Protein AF-A0AA36HND4-F1 (afdb_monomer_lite)

pLDDT: mean 73.42, std 18.76, range [41.91, 94.75]

Radius of gyration: 25.89 Å; chains: 1; bounding box: 28×93×52 Å

Organism: NCBI:txid2562239

Secondary structure (DSSP, 8-state):
---------------------PPP--PPP---PPP-----PPP-------HHHHHHHHHHTT-EEEEETTTTEEEEEPTT--SSTT--BTTTBBSSHHHHHHHHH--

Structure (mmCIF, N/CA/C/O backbone):
data_AF-A0AA36HND4-F1
#
_entry.id   AF-A0AA36HND4-F1
#
loop_
_atom_site.group_PDB
_atom_site.id
_atom_site.type_symbol
_atom_site.label_atom_id
_atom_site.label_alt_id
_atom_site.label_comp_id
_atom_site.label_asym_id
_atom_site.label_entity_id
_atom_site.label_seq_id
_atom_site.pdbx_PDB_ins_code
_atom_site.Cartn_x
_atom_site.Cartn_y
_atom_site.Cartn_z
_atom_site.occupancy
_atom_site.B_iso_or_equiv
_atom_site.auth_seq_id
_atom_site.auth_comp_id
_atom_site.auth_asym_id
_atom_site.auth_atom_id
_atom_site.pdbx_PDB_model_num
ATOM 1 N N . MET A 1 1 ? -5.273 -59.563 -18.488 1.00 52.28 1 MET A N 1
ATOM 2 C CA . MET A 1 1 ? -5.776 -58.204 -18.777 1.00 52.28 1 MET A CA 1
ATOM 3 C C . MET A 1 1 ? -4.597 -57.419 -19.324 1.00 52.28 1 MET A C 1
ATOM 5 O O . MET A 1 1 ? -3.596 -57.327 -18.631 1.00 52.28 1 MET A O 1
ATOM 9 N N . VAL A 1 2 ? -4.667 -57.009 -20.590 1.00 57.50 2 VAL A N 1
ATOM 10 C CA . VAL A 1 2 ? -3.611 -56.318 -21.354 1.00 57.50 2 VAL A CA 1
ATOM 11 C C . VAL A 1 2 ? -4.108 -54.925 -21.735 1.00 57.50 2 VAL A C 1
ATOM 13 O O . VAL A 1 2 ? -5.192 -54.862 -22.301 1.00 57.50 2 VAL A O 1
ATOM 16 N N . VAL A 1 3 ? -3.332 -53.890 -21.385 1.00 51.31 3 VAL A N 1
ATOM 17 C CA . VAL A 1 3 ? -3.113 -52.525 -21.955 1.00 51.31 3 VAL A CA 1
ATOM 18 C C . VAL A 1 3 ? -2.506 -51.694 -20.802 1.00 51.31 3 VAL A C 1
ATOM 20 O O . VAL A 1 3 ? -3.122 -51.622 -19.746 1.00 51.31 3 VAL A O 1
ATOM 23 N N . GLU A 1 4 ? -1.234 -51.278 -20.762 1.00 49.56 4 GLU A N 1
ATOM 24 C CA . GLU A 1 4 ? -0.403 -50.445 -21.661 1.00 49.56 4 GLU A CA 1
ATOM 25 C C . GLU A 1 4 ? -0.746 -48.935 -21.612 1.00 49.56 4 GLU A C 1
ATOM 27 O O . GLU A 1 4 ? -1.920 -48.580 -21.567 1.00 49.56 4 GLU A O 1
ATOM 32 N N . VAL A 1 5 ? 0.307 -48.092 -21.684 1.00 51.06 5 VAL A N 1
ATOM 33 C CA . VAL A 1 5 ? 0.344 -46.617 -21.896 1.00 51.06 5 VAL A CA 1
ATOM 34 C C . VAL A 1 5 ? 0.149 -45.752 -20.624 1.00 51.06 5 VAL A C 1
ATOM 36 O O . VAL A 1 5 ? -0.856 -45.871 -19.940 1.00 51.06 5 VAL A O 1
ATOM 39 N N . GLY A 1 6 ? 1.038 -44.855 -20.167 1.00 50.91 6 GLY A N 1
ATOM 40 C CA . GLY A 1 6 ? 2.230 -44.231 -20.753 1.00 50.91 6 GLY A CA 1
ATOM 41 C C . GLY A 1 6 ? 1.943 -42.850 -21.358 1.00 50.91 6 GLY A 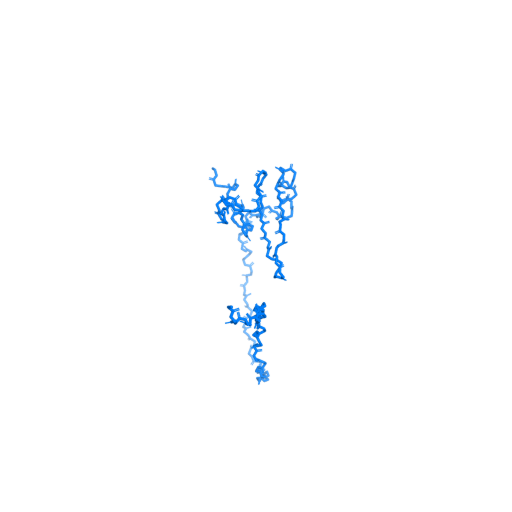C 1
ATOM 42 O O . GLY A 1 6 ? 1.834 -42.789 -22.566 1.00 50.91 6 GLY A O 1
ATOM 43 N N . GLU A 1 7 ? 1.836 -41.767 -20.568 1.00 56.25 7 GLU A N 1
ATOM 44 C CA . GLU A 1 7 ? 1.839 -40.358 -21.054 1.00 56.25 7 GLU A CA 1
ATOM 45 C C . GLU A 1 7 ? 1.920 -39.414 -19.825 1.00 56.25 7 GLU A C 1
ATOM 47 O O . GLU A 1 7 ? 1.033 -39.425 -18.977 1.00 56.25 7 GLU A O 1
ATOM 52 N N . GLU A 1 8 ? 3.044 -38.798 -19.442 1.00 52.78 8 GLU A N 1
ATOM 53 C CA . GLU A 1 8 ? 3.717 -37.606 -19.997 1.00 52.78 8 GLU A CA 1
ATOM 54 C C . GLU A 1 8 ? 2.792 -36.504 -20.546 1.00 52.78 8 GLU A C 1
ATOM 56 O O . GLU A 1 8 ? 2.380 -36.553 -21.694 1.00 52.78 8 GLU A O 1
ATOM 61 N N . SER A 1 9 ? 2.551 -35.440 -19.769 1.00 49.09 9 SER A N 1
ATOM 62 C CA . SER A 1 9 ? 2.321 -34.080 -20.304 1.00 49.09 9 SER A CA 1
ATOM 63 C C . SER A 1 9 ? 2.313 -33.056 -19.164 1.00 49.09 9 SER A C 1
ATOM 65 O O . SER A 1 9 ? 1.478 -33.098 -18.268 1.00 49.09 9 SER A O 1
ATOM 67 N N . GLN A 1 10 ? 3.386 -32.279 -19.026 1.00 45.78 10 GLN A N 1
ATOM 68 C CA . GLN A 1 10 ? 3.630 -30.990 -19.695 1.00 45.78 10 GLN A CA 1
ATOM 69 C C . GLN A 1 10 ? 2.953 -29.802 -18.999 1.00 45.78 10 GLN A C 1
ATOM 71 O O . GLN A 1 10 ? 1.749 -29.567 -19.079 1.00 45.78 10 GLN A O 1
ATOM 76 N N . LEU A 1 11 ? 3.812 -29.013 -18.344 1.00 52.09 11 LEU A N 1
ATOM 77 C CA . LEU A 1 11 ? 3.551 -27.640 -17.939 1.00 52.09 11 LEU A CA 1
ATOM 78 C C . LEU A 1 11 ? 3.290 -26.765 -19.177 1.00 52.09 11 LEU A C 1
ATOM 80 O O . LEU A 1 11 ? 4.078 -26.811 -20.122 1.00 52.09 11 LEU A O 1
ATOM 84 N N . PRO A 1 12 ? 2.278 -25.884 -19.165 1.00 58.12 12 PRO A N 1
ATOM 85 C CA . PRO A 1 12 ? 2.161 -24.860 -20.188 1.00 58.12 12 PRO A CA 1
ATOM 86 C C . PRO A 1 12 ? 3.103 -23.682 -19.896 1.00 58.12 12 PRO A C 1
ATOM 88 O O . PRO A 1 12 ? 2.795 -22.771 -19.123 1.00 58.12 12 PRO A O 1
ATOM 91 N N . GLU A 1 13 ? 4.236 -23.683 -20.595 1.00 54.78 13 GLU A N 1
ATOM 92 C CA . GLU A 1 13 ? 5.045 -22.504 -20.896 1.00 54.78 13 GLU A CA 1
ATOM 93 C C . GLU A 1 13 ? 4.214 -21.557 -21.786 1.00 54.78 13 GLU A C 1
ATOM 95 O O . GLU A 1 13 ? 3.995 -21.808 -22.971 1.00 54.78 13 GLU A O 1
ATOM 100 N N . LYS A 1 14 ? 3.689 -20.458 -21.227 1.00 48.78 14 LYS A N 1
ATOM 101 C CA . LYS A 1 14 ? 3.029 -19.408 -22.021 1.00 48.78 14 LYS A CA 1
ATOM 102 C C . LYS A 1 14 ? 3.948 -18.210 -22.232 1.00 48.78 14 LYS A C 1
ATOM 104 O O . LYS A 1 14 ? 3.954 -17.251 -21.469 1.00 48.78 14 LYS A O 1
ATOM 109 N N . ALA A 1 15 ? 4.660 -18.305 -23.350 1.00 54.38 15 ALA A N 1
ATOM 110 C CA . ALA A 1 15 ? 4.719 -17.316 -24.423 1.00 54.38 15 ALA A CA 1
ATOM 111 C C . ALA A 1 15 ? 5.024 -15.854 -24.042 1.00 54.38 15 ALA A C 1
ATOM 113 O O . ALA A 1 15 ? 4.147 -15.041 -23.738 1.00 54.38 15 ALA A O 1
ATOM 114 N N . LYS A 1 16 ? 6.298 -15.504 -24.263 1.00 42.03 16 LYS A N 1
ATOM 115 C CA . LYS A 1 16 ? 6.747 -14.204 -24.782 1.00 42.03 16 LYS A CA 1
ATOM 116 C C . LYS A 1 16 ? 5.769 -13.671 -25.836 1.00 42.03 16 LYS A C 1
ATOM 118 O O . LYS A 1 16 ? 5.565 -14.307 -26.867 1.00 42.03 16 LYS A O 1
ATOM 123 N N . LYS A 1 17 ? 5.250 -12.460 -25.626 1.00 45.00 17 LYS A N 1
ATOM 124 C CA . LYS A 1 17 ? 4.717 -11.628 -26.709 1.00 45.00 17 LYS A CA 1
ATOM 125 C C . LYS A 1 17 ? 5.667 -10.461 -26.933 1.00 45.00 17 LYS A C 1
ATOM 127 O O . LYS A 1 17 ? 5.626 -9.445 -26.244 1.00 45.00 17 LYS A O 1
ATOM 132 N N . GLU A 1 18 ? 6.559 -10.703 -27.879 1.00 42.72 18 GLU A N 1
ATOM 133 C CA . GLU A 1 18 ? 7.353 -9.732 -28.612 1.00 42.72 18 GLU A CA 1
ATOM 134 C C . GLU A 1 18 ? 6.404 -8.695 -29.236 1.00 42.72 18 GLU A C 1
ATOM 136 O O . GLU A 1 18 ? 5.446 -9.052 -29.924 1.00 42.72 18 GLU A O 1
ATOM 141 N N . GLN A 1 19 ? 6.613 -7.413 -28.932 1.00 46.47 19 GLN A N 1
ATOM 142 C CA . GLN A 1 19 ? 5.995 -6.317 -29.675 1.00 46.47 19 GLN A CA 1
ATOM 143 C C . GLN A 1 19 ? 7.063 -5.692 -30.583 1.00 46.47 19 GLN A C 1
ATOM 145 O O . GLN A 1 19 ? 8.174 -5.424 -30.116 1.00 46.47 19 GLN A O 1
ATOM 150 N N . PRO A 1 20 ? 6.751 -5.496 -31.875 1.00 48.50 20 PRO A N 1
ATOM 151 C CA . PRO A 1 20 ? 7.722 -5.134 -32.894 1.00 48.50 20 PRO A CA 1
ATOM 152 C C . PRO A 1 20 ? 8.230 -3.698 -32.744 1.00 48.50 20 PRO A C 1
ATOM 154 O O . PRO A 1 20 ? 7.473 -2.750 -32.531 1.00 48.50 20 PRO A O 1
ATOM 157 N N . LYS A 1 21 ? 9.544 -3.557 -32.936 1.00 41.91 21 LYS A N 1
ATOM 158 C CA . LYS A 1 21 ? 10.237 -2.295 -33.194 1.00 41.91 21 LYS A CA 1
ATOM 159 C C . LYS A 1 21 ? 9.864 -1.809 -34.597 1.00 41.91 21 LYS A C 1
ATOM 161 O O . LYS A 1 21 ? 10.371 -2.339 -35.580 1.00 41.91 21 LYS A O 1
ATOM 166 N N . ALA A 1 22 ? 9.013 -0.793 -34.690 1.00 51.09 22 ALA A N 1
ATOM 167 C CA . ALA A 1 22 ? 8.881 0.010 -35.901 1.00 51.09 22 ALA A CA 1
ATOM 168 C C . ALA A 1 22 ? 9.820 1.222 -35.804 1.00 51.09 22 ALA A C 1
ATOM 170 O O . ALA A 1 22 ? 9.830 1.944 -34.807 1.00 51.09 22 ALA A O 1
ATOM 171 N N . ALA A 1 23 ? 10.644 1.388 -36.835 1.00 47.28 23 ALA A N 1
ATOM 172 C CA . ALA A 1 23 ? 11.609 2.464 -36.993 1.00 47.28 23 ALA A CA 1
ATOM 173 C C . ALA A 1 23 ? 10.947 3.824 -37.306 1.00 47.28 23 ALA A C 1
ATOM 175 O O . ALA A 1 23 ? 9.810 3.900 -37.766 1.00 47.28 23 ALA A O 1
ATOM 176 N N . SER A 1 24 ? 11.711 4.882 -37.026 1.00 49.75 24 SER A N 1
ATOM 177 C CA . SER A 1 24 ? 11.415 6.323 -37.061 1.00 49.75 24 SER A CA 1
ATOM 178 C C . SER A 1 24 ? 10.883 6.893 -38.386 1.00 49.75 24 SER A C 1
ATOM 180 O O . SER A 1 24 ? 11.030 6.289 -39.446 1.00 49.75 24 SER A O 1
ATOM 182 N N . PRO A 1 25 ? 10.419 8.158 -38.360 1.00 50.84 25 PRO A N 1
ATOM 183 C CA . PRO A 1 25 ? 11.223 9.158 -39.079 1.00 50.84 25 PRO A CA 1
ATOM 184 C C . PRO A 1 25 ? 11.603 10.430 -38.287 1.00 50.84 25 PRO A C 1
ATOM 186 O O . PRO A 1 25 ? 11.056 10.758 -37.240 1.00 50.84 25 PRO A O 1
ATOM 189 N N . ALA A 1 26 ? 12.613 11.096 -38.850 1.00 64.94 26 ALA A N 1
ATOM 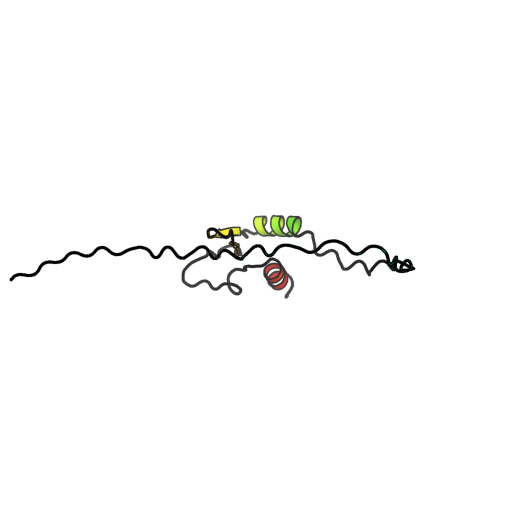190 C CA . ALA A 1 26 ? 13.487 12.183 -38.395 1.00 64.94 26 ALA A CA 1
ATOM 191 C C . ALA A 1 26 ? 12.806 13.565 -38.107 1.00 64.94 26 ALA A C 1
ATOM 193 O O . ALA A 1 26 ? 11.594 13.713 -38.275 1.00 64.94 26 ALA A O 1
ATOM 194 N N . PRO A 1 27 ? 13.563 14.605 -37.670 1.00 57.38 27 PRO A N 1
ATOM 195 C CA . PRO A 1 27 ? 13.051 15.772 -36.949 1.00 57.38 27 PRO A CA 1
ATOM 196 C C . PRO A 1 27 ? 12.679 16.952 -37.863 1.00 57.38 27 PRO A C 1
ATOM 198 O O . PRO A 1 27 ? 13.424 17.315 -38.774 1.00 57.38 27 PRO A O 1
ATOM 201 N N . LYS A 1 28 ? 11.563 17.632 -37.565 1.00 62.38 28 LYS A N 1
ATOM 202 C CA . LYS A 1 28 ? 11.183 18.899 -38.214 1.00 62.38 28 LYS A CA 1
ATOM 203 C C . LYS A 1 28 ? 11.588 20.093 -37.344 1.00 62.38 28 LYS A C 1
ATOM 205 O O . LYS A 1 28 ? 11.187 20.215 -36.190 1.00 62.38 28 LYS A O 1
ATOM 210 N N . LYS A 1 29 ? 12.416 20.970 -37.916 1.00 53.00 29 LYS A N 1
ATOM 211 C CA . LYS A 1 29 ? 12.887 22.232 -37.332 1.00 53.00 29 LYS A CA 1
ATOM 212 C C . LYS A 1 29 ? 11.760 23.277 -37.250 1.00 53.00 29 LYS A C 1
ATOM 214 O O . LYS A 1 29 ? 11.033 23.473 -38.212 1.00 53.00 29 LYS A O 1
ATOM 219 N N . ARG A 1 30 ? 11.785 24.032 -36.143 1.00 56.81 30 ARG A N 1
ATOM 220 C CA . ARG A 1 30 ? 11.457 25.468 -36.000 1.00 56.81 30 ARG A CA 1
ATOM 221 C C . ARG A 1 30 ? 10.032 25.931 -36.348 1.00 56.81 30 ARG A C 1
ATOM 223 O O . ARG A 1 30 ? 9.781 26.482 -37.408 1.00 56.81 30 ARG A O 1
ATOM 230 N N . GLY A 1 31 ? 9.194 25.938 -35.316 1.00 54.34 31 GLY A N 1
ATOM 231 C CA . GLY A 1 31 ? 8.361 27.091 -34.976 1.00 54.34 31 GLY A CA 1
ATOM 232 C C . GLY A 1 31 ? 8.498 27.316 -33.474 1.00 54.34 31 GLY A C 1
ATOM 233 O O . GLY A 1 31 ? 8.157 26.428 -32.702 1.00 54.34 31 GLY A O 1
ATOM 234 N N . ARG A 1 32 ? 9.091 28.433 -33.043 1.00 53.47 32 ARG A N 1
ATOM 235 C CA . ARG A 1 32 ? 9.155 28.808 -31.624 1.00 53.47 32 ARG A CA 1
ATOM 236 C C . ARG A 1 32 ? 7.777 29.381 -31.268 1.00 53.47 32 ARG A C 1
ATOM 238 O O . ARG A 1 32 ? 7.483 30.467 -31.762 1.00 53.47 32 ARG A O 1
ATOM 245 N N . PRO A 1 33 ? 6.920 28.700 -30.486 1.00 66.56 33 PRO A N 1
ATOM 246 C CA . PRO A 1 33 ? 5.709 29.342 -29.993 1.00 66.56 33 PRO A CA 1
ATOM 247 C C . PRO A 1 33 ? 6.100 30.519 -29.079 1.00 66.56 33 PRO A C 1
ATOM 249 O O . PRO A 1 33 ? 7.129 30.440 -28.394 1.00 66.56 33 PRO A O 1
ATOM 252 N N . PRO A 1 34 ? 5.340 31.629 -29.085 1.00 58.22 34 PRO A N 1
ATOM 253 C CA . PRO A 1 34 ? 5.588 32.744 -28.182 1.00 58.22 34 PRO A CA 1
ATOM 254 C C . PRO A 1 34 ? 5.470 32.274 -26.728 1.00 58.22 34 PRO A C 1
ATOM 256 O O . PRO A 1 34 ? 4.653 31.416 -26.397 1.00 58.22 34 PRO A O 1
ATOM 259 N N . ALA A 1 35 ? 6.335 32.821 -25.875 1.00 61.34 35 ALA A N 1
ATOM 260 C CA . ALA A 1 35 ? 6.434 32.476 -24.464 1.00 61.34 35 ALA A CA 1
ATOM 261 C C . ALA A 1 35 ? 5.061 32.548 -23.763 1.00 61.34 35 ALA A C 1
ATOM 263 O O . ALA A 1 35 ? 4.387 33.577 -23.886 1.00 61.34 35 ALA A O 1
ATOM 264 N N . PRO A 1 36 ? 4.651 31.524 -22.990 1.00 59.31 36 PRO A N 1
ATOM 265 C CA . PRO A 1 36 ? 3.522 31.675 -22.089 1.00 59.31 36 PRO A CA 1
ATOM 266 C C . PRO A 1 36 ? 3.912 32.676 -20.994 1.00 59.31 36 PRO A C 1
ATOM 268 O O . PRO A 1 36 ? 4.792 32.424 -20.169 1.00 59.31 36 PRO A O 1
ATOM 271 N N . LYS A 1 37 ? 3.280 33.852 -21.035 1.00 53.44 37 LYS A N 1
ATOM 272 C CA . LYS A 1 37 ? 3.262 34.809 -19.928 1.00 53.44 37 LYS A CA 1
ATOM 273 C C . LYS A 1 37 ? 2.622 34.147 -18.708 1.00 53.44 37 LYS A C 1
ATOM 275 O O . LYS A 1 37 ? 1.633 33.440 -18.848 1.00 53.44 37 LYS A O 1
ATOM 280 N N . ALA A 1 38 ? 3.175 34.478 -17.544 1.00 56.06 38 ALA A N 1
ATOM 281 C CA . ALA A 1 38 ? 2.622 34.238 -16.216 1.00 56.06 38 ALA A CA 1
ATOM 282 C C . ALA A 1 38 ? 2.372 32.760 -15.877 1.00 56.06 38 ALA A C 1
ATOM 284 O O . ALA A 1 38 ? 1.284 32.216 -16.030 1.00 56.06 38 ALA A O 1
ATOM 285 N N . ALA A 1 39 ? 3.408 32.139 -15.314 1.00 57.06 39 ALA A N 1
ATOM 286 C CA . ALA A 1 39 ? 3.237 31.037 -14.386 1.00 57.06 39 ALA A CA 1
ATOM 287 C C . ALA A 1 39 ? 2.457 31.545 -13.160 1.00 57.06 39 ALA A C 1
ATOM 289 O O . ALA A 1 39 ? 3.042 31.936 -12.153 1.00 57.06 39 ALA A O 1
ATOM 290 N N . GLU A 1 40 ? 1.130 31.564 -13.256 1.00 51.81 40 GLU A N 1
ATOM 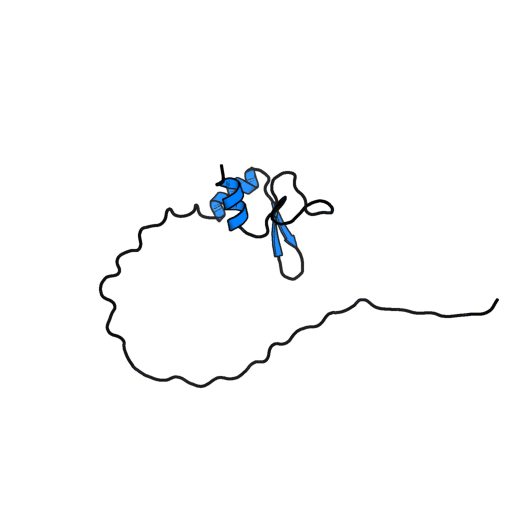291 C CA . GLU A 1 40 ? 0.284 31.490 -12.075 1.00 51.81 40 GLU A CA 1
ATOM 292 C C . GLU A 1 40 ? 0.602 30.149 -11.415 1.00 51.81 40 GLU A C 1
ATOM 294 O O . GLU A 1 40 ? 0.317 29.075 -11.950 1.00 51.81 40 GLU A O 1
ATOM 299 N N . THR A 1 41 ? 1.309 30.205 -10.287 1.00 61.41 41 THR A N 1
ATOM 300 C CA . THR A 1 41 ? 1.576 29.037 -9.454 1.00 61.41 41 THR A CA 1
ATOM 301 C C . THR A 1 41 ? 0.247 28.338 -9.184 1.00 61.41 41 THR A C 1
ATOM 303 O O . THR A 1 41 ? -0.621 28.956 -8.560 1.00 61.41 41 THR A O 1
ATOM 306 N N . PRO A 1 42 ? 0.052 27.082 -9.633 1.00 68.44 42 PRO A N 1
ATOM 307 C CA . PRO A 1 42 ? -1.178 26.366 -9.343 1.00 68.44 42 PRO A CA 1
ATOM 308 C C . PRO A 1 42 ? -1.353 26.320 -7.821 1.00 68.44 42 PRO A C 1
ATOM 310 O O . PRO A 1 42 ? -0.351 26.163 -7.110 1.00 68.44 42 PRO A O 1
ATOM 313 N N . PRO A 1 43 ? -2.589 26.466 -7.302 1.00 56.25 43 PRO A N 1
ATOM 314 C CA . PRO A 1 43 ? -2.835 26.420 -5.872 1.00 56.25 43 PRO A CA 1
ATOM 315 C C . PRO A 1 43 ? -2.181 25.160 -5.326 1.00 56.25 43 PRO A C 1
ATOM 317 O O . PRO A 1 43 ? -2.372 24.059 -5.856 1.00 56.25 43 PRO A O 1
ATOM 320 N N . LYS A 1 44 ? -1.331 25.367 -4.318 1.00 55.94 44 LYS A N 1
ATOM 321 C CA . LYS A 1 44 ? -0.549 24.348 -3.629 1.00 55.94 44 LYS A CA 1
ATOM 322 C C . LYS A 1 44 ? -1.561 23.391 -3.011 1.00 55.94 44 LYS A C 1
ATOM 324 O O . LYS A 1 44 ? -2.017 23.603 -1.892 1.00 55.94 44 LYS A O 1
ATOM 329 N N . ARG A 1 45 ? -1.989 22.391 -3.792 1.00 61.50 45 ARG A N 1
ATOM 330 C CA . ARG A 1 45 ? -2.853 21.308 -3.318 1.00 61.50 45 ARG A CA 1
ATOM 331 C C . ARG A 1 45 ? -2.227 20.827 -2.013 1.00 61.50 45 ARG A C 1
ATOM 333 O O . ARG A 1 45 ? -0.989 20.763 -1.979 1.00 61.50 45 ARG A O 1
ATOM 340 N N . PRO A 1 46 ? -3.019 20.554 -0.960 1.00 57.38 46 PRO A N 1
ATOM 341 C CA . PRO A 1 46 ? -2.463 20.011 0.270 1.00 57.38 46 PRO A CA 1
ATOM 342 C C . PRO A 1 46 ? -1.543 18.877 -0.157 1.00 57.38 46 PRO A C 1
ATOM 344 O O . PRO A 1 46 ? -1.965 18.006 -0.926 1.00 57.38 46 PRO A O 1
ATOM 347 N N . ARG A 1 47 ? -0.251 18.996 0.181 1.00 60.19 47 ARG A N 1
ATOM 348 C CA . ARG A 1 47 ? 0.715 17.959 -0.157 1.00 60.19 47 ARG A CA 1
ATOM 349 C C . ARG A 1 47 ? 0.164 16.729 0.531 1.00 60.19 47 ARG A C 1
ATOM 351 O O . ARG A 1 47 ? 0.186 16.675 1.756 1.00 60.19 47 ARG A O 1
ATOM 358 N N . LEU A 1 48 ? -0.433 15.830 -0.254 1.00 65.00 48 LEU A N 1
ATOM 359 C CA . LEU A 1 48 ? -0.755 14.490 0.198 1.00 65.00 48 LEU A CA 1
ATOM 360 C C . LEU A 1 48 ? 0.511 14.034 0.904 1.00 65.00 48 LEU A C 1
ATOM 362 O O . LEU A 1 48 ? 1.577 14.084 0.284 1.00 65.00 48 LEU A O 1
ATOM 366 N N . GLU A 1 49 ? 0.390 13.773 2.204 1.00 70.75 49 GLU A N 1
ATOM 367 C CA . GLU A 1 49 ? 1.506 13.400 3.063 1.00 70.75 49 GLU A CA 1
ATOM 368 C C . GLU A 1 49 ? 2.395 12.425 2.290 1.00 70.75 49 GLU A C 1
ATOM 370 O O . GLU A 1 49 ? 1.877 11.503 1.645 1.00 70.75 49 GLU A O 1
ATOM 375 N N . ASP A 1 50 ? 3.704 12.697 2.246 1.00 84.88 50 ASP A N 1
ATOM 376 C CA . ASP A 1 50 ? 4.624 11.915 1.428 1.00 84.88 50 ASP A CA 1
ATOM 377 C C . ASP A 1 50 ? 4.395 10.432 1.715 1.00 84.88 50 ASP A C 1
ATOM 379 O O . ASP A 1 50 ? 4.458 9.990 2.863 1.00 84.88 50 ASP A O 1
ATOM 383 N N . TRP A 1 51 ? 4.095 9.661 0.664 1.00 85.12 51 TRP A N 1
ATOM 384 C CA . TRP A 1 51 ? 3.699 8.259 0.817 1.00 85.12 51 TRP A CA 1
ATOM 385 C C . TRP A 1 51 ? 4.705 7.467 1.656 1.00 85.12 51 TRP A C 1
ATOM 387 O O . TRP A 1 51 ? 4.303 6.552 2.358 1.00 85.12 51 TRP A O 1
ATOM 397 N N . GLY A 1 52 ? 5.994 7.815 1.589 1.00 89.06 52 GLY A N 1
ATOM 398 C CA . GLY A 1 52 ? 7.030 7.212 2.428 1.00 89.06 52 GLY A CA 1
ATOM 399 C C . GLY A 1 52 ? 6.735 7.363 3.921 1.00 89.06 52 GLY A C 1
ATOM 400 O O . GLY A 1 52 ? 6.665 6.361 4.621 1.00 89.06 52 GLY A O 1
ATOM 401 N N . THR A 1 53 ? 6.475 8.585 4.388 1.00 89.69 53 THR A N 1
ATOM 402 C CA . THR A 1 53 ? 6.143 8.880 5.792 1.00 89.69 53 THR A CA 1
ATOM 403 C C . THR A 1 53 ? 4.874 8.158 6.234 1.00 89.69 53 THR A C 1
ATOM 405 O O . THR A 1 53 ? 4.840 7.524 7.291 1.00 89.69 53 THR A O 1
ATOM 408 N N . LEU A 1 54 ? 3.833 8.210 5.399 1.00 89.56 54 LEU A N 1
ATOM 409 C CA . LEU A 1 54 ? 2.568 7.545 5.689 1.00 89.56 54 LEU A CA 1
ATOM 410 C C . LEU A 1 54 ? 2.748 6.024 5.736 1.00 89.56 54 LEU A C 1
ATOM 412 O O . LEU A 1 54 ? 2.233 5.372 6.642 1.00 89.56 54 LEU A O 1
ATOM 416 N N . TRP A 1 55 ? 3.518 5.462 4.805 1.00 91.25 55 TRP A N 1
ATOM 417 C CA . TRP A 1 55 ? 3.823 4.037 4.758 1.00 91.25 55 TRP A CA 1
ATOM 418 C C . TRP A 1 55 ? 4.603 3.577 5.990 1.00 91.25 55 TRP A C 1
ATOM 420 O O . TRP A 1 55 ? 4.182 2.611 6.612 1.00 91.25 55 TRP A O 1
ATOM 430 N N . THR A 1 56 ? 5.630 4.312 6.432 1.00 93.50 56 THR A N 1
ATOM 431 C CA . THR A 1 56 ? 6.339 4.011 7.689 1.00 93.50 56 THR A CA 1
ATOM 432 C C . THR A 1 56 ? 5.373 3.949 8.873 1.00 93.50 56 THR A C 1
ATOM 434 O O . THR A 1 56 ? 5.444 3.041 9.698 1.00 93.50 56 THR A O 1
ATOM 437 N N . ARG A 1 57 ? 4.408 4.875 8.947 1.00 92.38 57 ARG A N 1
ATOM 438 C CA . ARG A 1 57 ? 3.384 4.858 9.999 1.00 92.38 57 ARG A CA 1
ATOM 439 C C . ARG A 1 57 ? 2.432 3.667 9.872 1.00 92.38 57 ARG A C 1
ATOM 441 O O . ARG A 1 57 ? 1.968 3.158 10.891 1.00 92.38 57 ARG A O 1
ATOM 448 N N . LEU A 1 58 ? 2.109 3.245 8.652 1.00 91.69 58 LEU A N 1
ATOM 449 C CA . LEU A 1 58 ? 1.297 2.055 8.403 1.00 91.69 58 LEU A CA 1
ATOM 450 C C . LEU A 1 58 ? 2.043 0.775 8.784 1.00 91.69 58 LEU A C 1
ATOM 452 O O . LEU A 1 58 ? 1.453 -0.077 9.444 1.00 91.69 58 LEU A O 1
ATOM 456 N N . GLU A 1 59 ? 3.327 0.657 8.457 1.00 94.00 59 GLU A N 1
ATOM 457 C CA . GLU A 1 59 ? 4.165 -0.474 8.871 1.00 94.00 59 GLU A CA 1
ATOM 458 C C . GLU A 1 59 ? 4.232 -0.588 10.396 1.00 94.00 59 GLU A C 1
ATOM 460 O O . GLU A 1 59 ? 4.020 -1.672 10.934 1.00 94.00 59 GLU A O 1
ATOM 465 N N . SER A 1 60 ? 4.379 0.532 11.114 1.00 93.75 60 SER A N 1
ATOM 466 C CA . SER A 1 60 ? 4.301 0.543 12.585 1.00 93.75 60 SER A CA 1
ATOM 467 C C . SER A 1 60 ? 2.937 0.110 13.132 1.00 93.75 60 SER A C 1
ATOM 469 O O . SER A 1 60 ? 2.840 -0.338 14.270 1.00 93.75 60 SER A O 1
ATOM 471 N N . LYS A 1 61 ? 1.869 0.230 12.335 1.00 91.88 61 LYS A N 1
ATOM 472 C CA . LYS A 1 61 ? 0.529 -0.289 12.660 1.00 91.88 61 LYS A CA 1
ATOM 473 C C . LYS A 1 61 ? 0.337 -1.749 12.236 1.00 91.88 61 LYS A C 1
ATOM 475 O O . LYS A 1 61 ? -0.761 -2.274 12.388 1.00 91.88 61 LYS A O 1
ATOM 480 N N . GLY A 1 62 ? 1.367 -2.392 11.689 1.00 94.50 62 GLY A N 1
ATOM 481 C CA . GLY A 1 62 ? 1.340 -3.778 11.235 1.00 94.50 62 GLY A CA 1
ATOM 482 C C . GLY A 1 62 ? 0.872 -3.972 9.793 1.00 94.50 62 GLY A C 1
ATOM 483 O O . GLY A 1 62 ? 0.571 -5.103 9.415 1.00 94.50 62 GLY A O 1
ATOM 484 N N . TRP A 1 63 ? 0.803 -2.912 8.981 1.00 94.75 63 TRP A N 1
ATOM 485 C CA . TRP A 1 63 ? 0.606 -3.077 7.539 1.00 94.75 63 TRP A CA 1
ATOM 486 C C . TRP A 1 63 ? 1.831 -3.729 6.900 1.00 94.75 63 TRP A C 1
ATOM 488 O O . TRP A 1 63 ? 2.963 -3.499 7.322 1.00 94.75 63 TRP A O 1
ATOM 498 N N . ARG A 1 64 ? 1.603 -4.524 5.854 1.00 94.38 64 ARG A N 1
ATOM 499 C CA . ARG A 1 64 ? 2.655 -5.246 5.132 1.00 94.38 64 ARG A CA 1
ATOM 500 C C . ARG A 1 64 ? 2.585 -4.962 3.637 1.00 94.38 64 ARG A C 1
ATOM 502 O O . ARG A 1 64 ? 1.500 -4.814 3.076 1.00 94.38 64 ARG A O 1
ATOM 509 N N . LEU A 1 65 ? 3.749 -4.895 2.996 1.00 93.31 65 LEU A N 1
ATOM 510 C CA . LEU A 1 65 ? 3.875 -4.870 1.541 1.00 93.31 65 LEU A CA 1
ATOM 511 C C . LEU A 1 65 ? 4.290 -6.261 1.074 1.00 93.31 65 LEU A C 1
ATOM 513 O O . LEU A 1 65 ? 5.396 -6.705 1.372 1.00 93.31 65 LEU A O 1
ATOM 517 N N . GLU A 1 66 ? 3.438 -6.921 0.306 1.00 92.75 66 GLU A N 1
ATOM 518 C CA . GLU A 1 66 ? 3.773 -8.194 -0.318 1.00 92.75 66 GLU A CA 1
ATOM 519 C C . GLU A 1 66 ? 4.027 -7.985 -1.808 1.00 92.75 66 GLU A C 1
ATOM 521 O O . GLU A 1 66 ? 3.225 -7.366 -2.508 1.00 92.75 66 GLU A O 1
ATOM 526 N N . VAL A 1 67 ? 5.157 -8.492 -2.295 1.00 92.81 67 VAL A N 1
ATOM 527 C CA . VAL A 1 67 ? 5.520 -8.449 -3.713 1.00 92.81 67 VAL A CA 1
ATOM 528 C C . VAL A 1 67 ? 5.388 -9.856 -4.268 1.00 92.81 67 VAL A C 1
ATOM 530 O O . VAL A 1 67 ? 6.107 -10.754 -3.836 1.00 92.81 67 VAL A O 1
ATOM 533 N N . VAL A 1 68 ? 4.464 -10.063 -5.206 1.00 89.94 68 VAL A N 1
ATOM 534 C CA . VAL A 1 68 ? 4.148 -11.399 -5.727 1.00 89.94 68 VAL A CA 1
ATOM 535 C C . VAL A 1 68 ? 4.286 -11.466 -7.236 1.00 89.94 68 VAL A C 1
ATOM 537 O O . VAL A 1 68 ? 3.997 -10.522 -7.970 1.00 89.94 68 VAL A O 1
ATOM 540 N N . GLY A 1 69 ? 4.717 -12.641 -7.691 1.00 88.81 69 GLY A N 1
ATOM 541 C CA . GLY A 1 69 ? 4.854 -12.969 -9.098 1.00 88.81 69 GLY A CA 1
ATOM 542 C C . GLY A 1 69 ? 6.101 -12.367 -9.739 1.00 88.81 69 GLY A C 1
ATOM 543 O O . GLY A 1 69 ? 6.807 -11.533 -9.177 1.00 88.81 69 GLY A O 1
ATOM 544 N N . GLN A 1 70 ? 6.357 -12.787 -10.976 1.00 89.56 70 GLN A N 1
ATOM 545 C CA . GLN A 1 70 ? 7.506 -12.311 -11.752 1.00 89.56 70 GLN A CA 1
ATOM 546 C C . GLN A 1 70 ? 7.394 -10.828 -12.131 1.00 89.56 70 GLN A C 1
ATOM 548 O O . GLN A 1 70 ? 8.401 -10.171 -12.379 1.00 89.56 70 GLN A O 1
ATOM 553 N N . ARG A 1 71 ? 6.169 -10.290 -12.156 1.00 89.50 71 ARG A N 1
ATOM 554 C CA . ARG A 1 71 ? 5.887 -8.883 -12.469 1.00 89.50 71 ARG A CA 1
ATOM 555 C C . ARG A 1 71 ? 6.075 -7.938 -11.285 1.00 89.50 71 ARG A C 1
ATOM 557 O O . ARG A 1 71 ? 5.947 -6.733 -11.471 1.00 89.50 71 ARG A O 1
ATOM 564 N N . GLN A 1 72 ? 6.422 -8.468 -10.108 1.00 91.56 72 GLN A N 1
ATOM 565 C CA . GLN A 1 72 ? 6.571 -7.699 -8.873 1.00 91.56 72 GLN A CA 1
ATOM 566 C C . GLN A 1 72 ? 5.300 -6.913 -8.529 1.00 91.56 72 GLN A C 1
ATOM 568 O O . GLN A 1 72 ? 5.363 -5.734 -8.168 1.00 91.56 72 GLN A O 1
ATOM 573 N N . ASP A 1 73 ? 4.143 -7.565 -8.651 1.00 90.69 73 ASP A N 1
ATOM 574 C CA . ASP A 1 73 ? 2.873 -6.962 -8.267 1.00 90.69 73 ASP A CA 1
ATOM 575 C C . ASP A 1 73 ? 2.889 -6.710 -6.760 1.00 90.69 73 ASP A C 1
ATOM 577 O O . ASP A 1 73 ? 3.194 -7.606 -5.970 1.00 90.69 73 ASP A O 1
ATOM 581 N N . ARG A 1 74 ? 2.607 -5.467 -6.367 1.00 92.62 74 ARG A N 1
ATOM 582 C CA . ARG A 1 74 ? 2.703 -5.021 -4.977 1.00 92.62 74 ARG A CA 1
ATOM 583 C C . ARG A 1 74 ? 1.316 -4.952 -4.367 1.00 92.62 74 ARG A C 1
ATOM 585 O O . ARG A 1 74 ? 0.463 -4.217 -4.856 1.00 92.62 74 ARG A O 1
ATOM 592 N N . TYR A 1 75 ? 1.131 -5.667 -3.271 1.00 94.56 75 TYR A N 1
ATOM 593 C CA . TYR A 1 75 ? -0.094 -5.670 -2.491 1.00 94.56 75 TYR A CA 1
ATOM 594 C C . TYR A 1 75 ? 0.173 -5.081 -1.111 1.00 94.56 75 TYR A C 1
ATOM 596 O O . TYR A 1 75 ? 1.178 -5.374 -0.469 1.00 94.56 75 TYR A O 1
ATOM 604 N N . TYR A 1 76 ? -0.742 -4.236 -0.666 1.00 94.44 76 TYR A N 1
ATOM 605 C CA . TYR A 1 76 ? -0.750 -3.587 0.631 1.00 94.44 76 TYR A CA 1
ATOM 606 C C . TYR A 1 76 ? -1.766 -4.309 1.511 1.00 94.44 76 TYR A C 1
ATOM 608 O O . TYR A 1 76 ? -2.973 -4.236 1.261 1.00 94.44 76 TYR A O 1
ATOM 616 N N . LEU A 1 77 ? -1.275 -5.023 2.517 1.00 94.44 77 LEU A N 1
ATOM 617 C CA . LEU A 1 77 ? -2.096 -5.799 3.433 1.00 94.44 77 LEU A CA 1
ATOM 618 C C . LEU A 1 77 ? -2.244 -5.044 4.759 1.00 94.44 77 LEU A C 1
ATOM 620 O O . LEU A 1 77 ? -1.229 -4.628 5.327 1.00 94.44 77 LEU A O 1
ATOM 624 N N . PRO A 1 78 ? -3.473 -4.856 5.266 1.00 93.00 78 PRO A N 1
ATOM 625 C CA . PRO A 1 78 ? -3.688 -4.330 6.608 1.00 93.00 78 PRO A CA 1
ATOM 626 C C . PRO A 1 78 ? -3.248 -5.340 7.685 1.00 93.00 78 PRO A C 1
ATOM 628 O O . PRO A 1 78 ? -3.063 -6.526 7.392 1.00 93.00 78 PRO A O 1
ATOM 631 N N . PRO A 1 79 ? -3.076 -4.898 8.943 1.00 93.88 79 PRO A N 1
ATOM 632 C CA . PRO A 1 79 ? -2.664 -5.776 10.033 1.00 93.88 79 PRO A CA 1
ATOM 633 C C . PRO A 1 79 ? -3.641 -6.938 10.222 1.00 93.88 79 PRO A C 1
ATOM 635 O O . PRO A 1 79 ? -4.854 -6.744 10.266 1.00 93.88 79 PRO A O 1
ATOM 638 N N . GLY A 1 80 ? -3.099 -8.151 10.340 1.00 89.62 80 GLY A N 1
ATOM 639 C CA . GLY A 1 80 ? -3.887 -9.374 10.522 1.00 89.62 80 GLY A CA 1
ATOM 640 C C . GLY A 1 80 ? -4.555 -9.908 9.250 1.00 89.62 80 GLY A C 1
ATOM 641 O O . GLY A 1 80 ? -5.279 -10.897 9.326 1.00 89.62 80 GLY A O 1
ATOM 642 N N . VAL A 1 81 ? -4.323 -9.290 8.087 1.00 91.50 81 VAL A N 1
ATOM 643 C CA . VAL A 1 81 ? -4.749 -9.835 6.793 1.00 91.50 81 VAL A CA 1
ATOM 644 C C . VAL A 1 81 ? -3.552 -10.426 6.066 1.00 91.50 81 VAL A C 1
ATOM 646 O O . VAL A 1 81 ? -2.524 -9.779 5.886 1.00 91.50 81 VAL A O 1
ATOM 649 N N . GLU A 1 82 ? -3.725 -11.657 5.603 1.00 89.75 82 GLU A N 1
ATOM 650 C CA . GLU A 1 82 ? -2.763 -12.380 4.778 1.00 89.75 82 GLU A CA 1
ATOM 651 C C . GLU A 1 82 ? -3.412 -12.722 3.437 1.00 89.75 82 GLU A C 1
ATOM 653 O O . GLU A 1 82 ? -4.628 -12.930 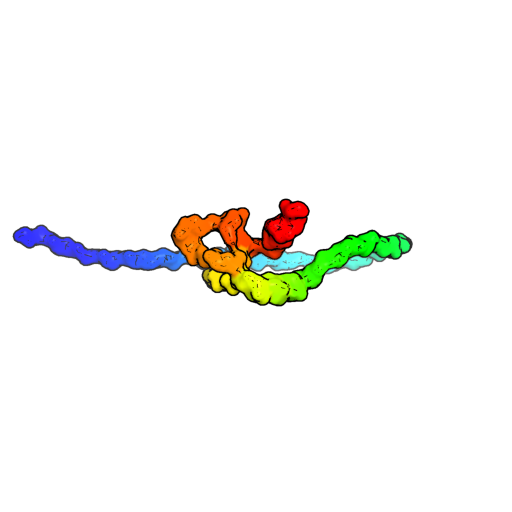3.351 1.00 89.75 82 GLU A O 1
ATOM 65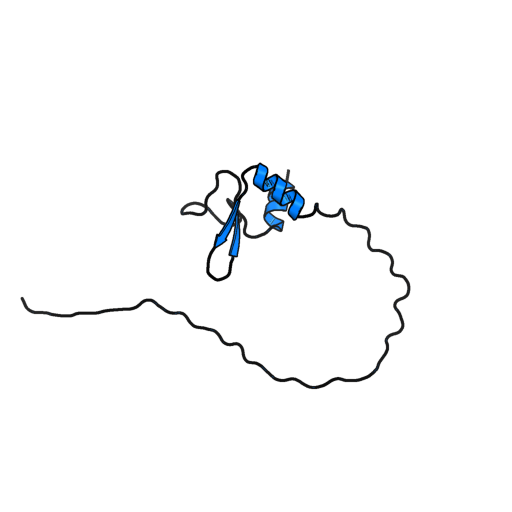8 N N . ARG A 1 83 ? -2.623 -12.755 2.360 1.00 87.94 83 ARG A N 1
ATOM 659 C CA . ARG A 1 83 ? -3.139 -13.177 1.057 1.00 87.94 83 ARG A CA 1
ATOM 660 C C . ARG A 1 83 ? -3.313 -14.688 1.055 1.00 87.94 83 ARG A C 1
ATOM 662 O O . ARG A 1 83 ? -2.393 -15.439 1.347 1.00 87.94 83 ARG A O 1
ATOM 669 N N . GLY A 1 84 ? -4.512 -15.131 0.700 1.00 86.94 84 GLY A N 1
ATOM 670 C CA . GLY A 1 84 ? -4.859 -16.541 0.735 1.00 86.94 84 GLY A CA 1
ATOM 671 C C . GLY A 1 84 ? -6.310 -16.797 0.340 1.00 86.94 84 GLY A C 1
ATOM 672 O O . GLY A 1 84 ? -7.052 -15.856 0.025 1.00 86.94 84 GLY A O 1
ATOM 673 N N . PRO A 1 85 ? -6.723 -18.073 0.333 1.00 86.50 85 PRO A N 1
ATOM 674 C CA . PRO A 1 85 ? -8.104 -18.444 0.062 1.00 86.50 85 PRO A CA 1
ATOM 675 C C . PRO A 1 85 ? -9.047 -17.737 1.048 1.00 86.50 85 PRO A C 1
ATOM 677 O O . PRO A 1 85 ? -8.819 -17.731 2.253 1.00 86.50 85 PRO A O 1
ATOM 680 N N . GLY A 1 86 ? -10.102 -17.111 0.521 1.00 88.75 86 GLY A N 1
ATOM 681 C CA . GLY A 1 86 ? -11.100 -16.386 1.318 1.00 88.75 86 GLY A CA 1
ATOM 682 C C . GLY A 1 86 ? -10.867 -14.879 1.469 1.00 88.75 86 GLY A C 1
ATOM 683 O O . GLY A 1 86 ? -11.775 -14.189 1.925 1.00 88.75 86 GLY A O 1
ATOM 684 N N . LYS A 1 87 ? -9.719 -14.339 1.039 1.00 91.19 87 LYS A N 1
ATOM 685 C CA . LYS A 1 87 ? -9.438 -12.892 1.057 1.00 91.19 87 LYS A CA 1
ATOM 686 C C . LYS A 1 87 ? -9.530 -12.274 -0.335 1.00 91.19 87 LYS A C 1
ATOM 688 O O . LYS A 1 87 ? -8.958 -12.793 -1.295 1.00 91.19 87 LYS A O 1
ATOM 693 N N . LYS A 1 88 ? -10.243 -11.149 -0.459 1.00 90.88 88 LYS A N 1
ATOM 694 C CA . LYS A 1 88 ? -10.525 -10.496 -1.748 1.00 90.88 88 LYS A CA 1
ATOM 695 C C . LYS A 1 88 ? -9.690 -9.230 -1.939 1.00 90.88 88 LYS A C 1
ATOM 697 O O . LYS A 1 88 ? -9.635 -8.366 -1.064 1.00 90.88 88 LYS A O 1
ATOM 702 N N . ASN A 1 89 ? -9.084 -9.093 -3.122 1.00 89.81 89 ASN A N 1
ATOM 703 C CA . ASN A 1 89 ? -8.391 -7.862 -3.505 1.00 89.81 89 ASN A CA 1
ATOM 704 C C . ASN A 1 89 ? -9.387 -6.691 -3.591 1.00 89.81 89 ASN A C 1
ATOM 706 O O . ASN A 1 89 ? -10.508 -6.867 -4.070 1.00 89.81 89 ASN A O 1
ATOM 710 N N . ARG A 1 90 ? -8.952 -5.499 -3.173 1.00 90.31 90 ARG A N 1
ATOM 711 C CA . ARG A 1 90 ? -9.716 -4.241 -3.062 1.00 90.31 90 ARG A CA 1
ATOM 712 C C . ARG A 1 90 ? -10.820 -4.239 -2.005 1.00 90.31 90 ARG A C 1
ATOM 714 O O . ARG A 1 90 ? -11.616 -3.305 -1.973 1.00 90.31 90 ARG A O 1
ATOM 721 N N . VAL A 1 91 ? -10.867 -5.272 -1.166 1.00 89.31 91 VAL A N 1
ATOM 722 C CA . VAL A 1 91 ? -11.812 -5.405 -0.049 1.00 89.31 91 VAL A CA 1
ATOM 723 C C . VAL A 1 91 ? -11.037 -5.669 1.237 1.00 89.31 91 VAL A C 1
ATOM 725 O O . VAL A 1 91 ? -11.075 -4.851 2.148 1.00 89.31 91 VAL A O 1
ATOM 728 N N . ASP A 1 92 ? -10.293 -6.778 1.287 1.00 90.56 92 ASP A N 1
ATOM 729 C CA . ASP A 1 92 ? -9.476 -7.155 2.446 1.00 90.56 92 ASP A CA 1
ATOM 730 C C . ASP A 1 92 ? -8.047 -6.597 2.365 1.00 90.56 92 ASP A C 1
ATOM 732 O O . ASP A 1 92 ? -7.453 -6.253 3.381 1.00 90.56 92 ASP A O 1
ATOM 736 N N . TYR A 1 93 ? -7.479 -6.525 1.161 1.00 93.06 93 TYR A N 1
ATOM 737 C CA . TYR A 1 93 ? -6.145 -5.982 0.878 1.00 93.06 93 TYR A CA 1
ATOM 738 C C . TYR A 1 93 ? -6.182 -5.156 -0.410 1.00 93.06 93 TYR A C 1
ATOM 740 O O . TYR A 1 93 ? -7.139 -5.260 -1.176 1.00 93.06 93 TYR A O 1
ATOM 748 N N . PHE A 1 94 ? -5.159 -4.340 -0.673 1.00 94.06 94 PHE A N 1
ATOM 749 C CA . PHE A 1 94 ? -5.199 -3.346 -1.753 1.00 94.06 94 PHE A CA 1
ATOM 750 C C . PHE A 1 94 ? -4.017 -3.471 -2.715 1.00 94.06 94 PHE A C 1
ATOM 752 O O . PHE A 1 94 ? -2.886 -3.647 -2.284 1.00 94.06 94 PHE A O 1
ATOM 759 N N . ASP A 1 95 ? -4.250 -3.307 -4.019 1.00 92.69 95 ASP A N 1
ATOM 760 C CA . ASP A 1 95 ? -3.184 -3.281 -5.042 1.00 92.69 95 ASP A CA 1
ATOM 761 C C . ASP A 1 95 ? -2.613 -1.876 -5.305 1.00 92.69 95 ASP A C 1
ATOM 763 O O . ASP A 1 95 ? -1.637 -1.710 -6.034 1.00 92.69 95 ASP A O 1
ATOM 767 N N . SER A 1 96 ? -3.203 -0.831 -4.713 1.00 91.62 96 SER A N 1
ATOM 768 C CA . SER A 1 96 ? -2.797 0.549 -4.985 1.00 91.62 96 SER A CA 1
ATOM 769 C C . SER A 1 96 ? -2.789 1.441 -3.748 1.00 91.62 96 SER A C 1
ATOM 771 O O . SER A 1 96 ? -3.683 1.399 -2.903 1.00 91.62 96 SER A O 1
ATOM 773 N N . LYS A 1 97 ? -1.808 2.350 -3.702 1.00 91.75 97 LYS A N 1
ATOM 774 C CA . LYS A 1 97 ? -1.673 3.380 -2.658 1.00 91.75 97 LYS A CA 1
ATOM 775 C C . LYS A 1 97 ? -2.937 4.223 -2.505 1.00 91.75 97 LYS A C 1
ATOM 777 O O . LYS A 1 97 ? -3.341 4.548 -1.398 1.00 91.75 97 LYS A O 1
ATOM 782 N N . LYS A 1 98 ? -3.582 4.563 -3.628 1.00 89.62 98 LYS A N 1
ATOM 783 C CA . LYS A 1 98 ? -4.807 5.371 -3.645 1.00 89.62 98 LYS A CA 1
ATOM 784 C C . LYS A 1 98 ? -5.937 4.698 -2.864 1.00 89.62 98 LYS A C 1
ATOM 786 O O . LYS A 1 98 ? -6.631 5.384 -2.126 1.00 89.62 98 LYS A O 1
ATOM 791 N N . GLN A 1 99 ? -6.102 3.383 -3.005 1.00 89.81 99 GLN A N 1
ATOM 792 C CA . GLN A 1 99 ? -7.128 2.647 -2.265 1.00 89.81 99 GLN A CA 1
ATOM 793 C C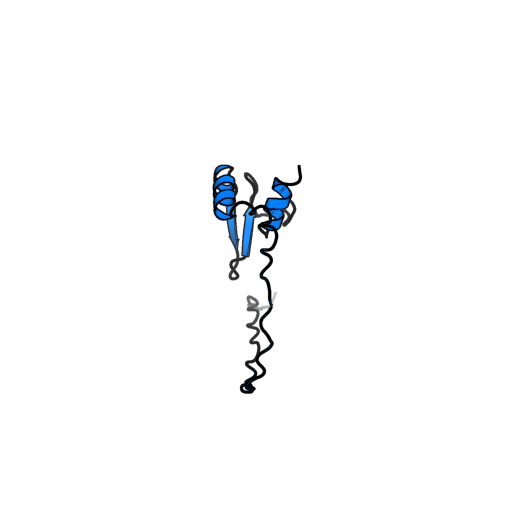 . GLN A 1 99 ? -6.823 2.575 -0.773 1.00 89.81 99 GLN A C 1
ATOM 795 O O . GLN A 1 99 ? -7.726 2.767 0.030 1.00 89.81 99 GLN A O 1
ATOM 800 N N . VAL A 1 100 ? -5.552 2.393 -0.403 1.00 90.81 100 VAL A N 1
ATOM 801 C CA . VAL A 1 100 ? -5.126 2.465 1.002 1.00 90.81 100 VAL A CA 1
ATOM 802 C C . VAL A 1 100 ? -5.476 3.831 1.595 1.00 90.81 100 VAL A C 1
ATOM 804 O O . VAL A 1 100 ? -6.102 3.908 2.645 1.00 90.81 100 VAL A O 1
ATOM 807 N N . LEU A 1 101 ? -5.139 4.919 0.895 1.00 88.50 101 LEU A N 1
ATOM 808 C CA . LEU A 1 101 ? -5.466 6.275 1.341 1.00 88.50 101 LEU A CA 1
ATOM 809 C C . LEU A 1 101 ? -6.977 6.511 1.434 1.00 88.50 101 LEU A C 1
ATOM 811 O O . LEU A 1 101 ? -7.430 7.147 2.378 1.00 88.50 101 LEU A O 1
ATOM 815 N N . GLN A 1 102 ? -7.757 5.985 0.489 1.00 88.50 102 GLN A N 1
ATOM 816 C CA . GLN A 1 102 ? -9.215 6.091 0.511 1.00 88.50 102 GLN A CA 1
ATOM 817 C C . GLN A 1 102 ? -9.827 5.337 1.699 1.00 88.50 102 GLN A C 1
ATOM 819 O O . GLN A 1 102 ? -10.722 5.866 2.347 1.00 88.50 102 GLN A O 1
ATOM 824 N N . GLN A 1 103 ? -9.314 4.147 2.020 1.00 87.00 103 GLN A N 1
ATOM 825 C CA . GLN A 1 103 ? -9.743 3.368 3.182 1.00 87.00 103 GLN A CA 1
ATOM 826 C C . GLN A 1 103 ? -9.419 4.078 4.504 1.00 87.00 103 GLN A C 1
ATOM 828 O O . GLN A 1 103 ? -10.183 3.995 5.459 1.00 87.00 103 GLN A O 1
ATOM 833 N N . LEU A 1 104 ? -8.279 4.771 4.571 1.00 85.19 104 LEU A N 1
ATOM 834 C CA . LEU A 1 104 ? -7.828 5.470 5.777 1.00 85.19 104 LEU A CA 1
ATOM 835 C C . LEU A 1 104 ? -8.472 6.850 5.959 1.00 85.19 104 LEU A C 1
ATOM 837 O O . LEU A 1 104 ? -8.641 7.286 7.093 1.00 85.19 104 LEU A O 1
ATOM 841 N N . GLY A 1 105 ? -8.773 7.545 4.861 1.00 78.75 105 GLY A N 1
ATOM 842 C CA . GLY A 1 105 ? -9.333 8.899 4.858 1.00 78.75 105 GLY A CA 1
ATOM 843 C C . GLY A 1 105 ? -10.849 8.966 4.661 1.00 78.75 105 GLY A C 1
ATOM 844 O O . GLY A 1 105 ? -11.386 10.064 4.602 1.00 78.75 105 GLY A O 1
ATOM 845 N N . GLY A 1 106 ? -11.526 7.827 4.504 1.00 60.62 106 GLY A N 1
ATOM 846 C CA . GLY A 1 106 ? -12.971 7.733 4.273 1.00 60.62 106 GLY A CA 1
ATOM 847 C C . GLY A 1 106 ? -13.830 7.626 5.538 1.00 60.62 106 GLY A C 1
ATOM 848 O O . GLY A 1 106 ? -14.888 7.006 5.462 1.00 60.62 106 GLY A O 1
ATOM 849 N N . GLN A 1 107 ? -13.375 8.169 6.674 1.00 45.31 107 GLN A N 1
ATOM 850 C CA . GLN A 1 107 ? -14.172 8.299 7.905 1.00 45.31 107 GLN A CA 1
ATOM 851 C C . GLN A 1 107 ? -14.711 9.716 8.071 1.00 45.31 107 GLN A C 1
ATOM 853 O O . GLN A 1 107 ? -13.944 10.664 7.789 1.00 45.31 107 GLN A O 1
#

Foldseek 3Di:
DDDDDDDDDDDDPDDDDDDDDDDDDDDDDDDDPPDDPDPPPPPPDPPPPPLVVVVVVQVVQVWDWDQDDPVRQTKIAHHPDDDDPPDDELPRIYSDPVSVCCVVVVD

Sequence (107 aa):
MVVEVGEESQLPEKAKKEQPKAASPAPKKRGRPPAPKAAETPPKRPRLEDWGTLWTRLESKGWRLEVVGQRQDRYYLPPGVERGPGKKNRVDYFDSKKQVLQQLGGQ